Protein AF-A0A1F6WV88-F1 (afdb_monomer)

Structure (mmCIF, N/CA/C/O backbone):
data_AF-A0A1F6WV88-F1
#
_entry.id   AF-A0A1F6WV88-F1
#
loop_
_atom_site.group_PDB
_atom_site.id
_atom_site.type_symbol
_atom_site.label_atom_id
_atom_site.label_alt_id
_atom_site.label_comp_id
_atom_site.label_asym_id
_atom_site.label_entity_id
_atom_site.label_seq_id
_atom_site.pdbx_PDB_ins_code
_atom_site.Cartn_x
_atom_site.Cartn_y
_atom_site.Cartn_z
_atom_site.occupancy
_atom_site.B_iso_or_equiv
_atom_site.auth_seq_id
_atom_site.auth_comp_id
_atom_site.auth_asym_id
_atom_site.auth_atom_id
_atom_site.pdbx_PDB_model_num
ATOM 1 N N . MET A 1 1 ? 3.642 -3.185 4.651 1.00 82.06 1 MET A N 1
ATOM 2 C CA . MET A 1 1 ? 3.740 -4.618 4.275 1.00 82.06 1 MET A CA 1
ATOM 3 C C . MET A 1 1 ? 4.088 -4.749 2.795 1.00 82.06 1 MET A C 1
ATOM 5 O O . MET A 1 1 ? 3.456 -4.092 1.975 1.00 82.06 1 MET A O 1
ATOM 9 N N . LYS A 1 2 ? 5.066 -5.592 2.435 1.00 83.88 2 LYS A N 1
ATOM 10 C CA . LYS A 1 2 ? 5.456 -5.834 1.033 1.00 83.88 2 LYS A CA 1
ATOM 11 C C . LYS A 1 2 ? 4.664 -6.993 0.433 1.00 83.88 2 LYS A C 1
ATOM 13 O O . LYS A 1 2 ? 4.700 -8.105 0.963 1.00 83.88 2 LYS A O 1
ATOM 18 N N . ILE A 1 3 ? 3.991 -6.742 -0.682 1.00 83.75 3 ILE A N 1
ATOM 19 C CA . ILE A 1 3 ? 3.232 -7.750 -1.419 1.00 83.75 3 ILE A CA 1
ATOM 20 C C . ILE A 1 3 ? 4.168 -8.453 -2.397 1.00 83.75 3 ILE A C 1
ATOM 22 O O . ILE A 1 3 ? 4.817 -7.815 -3.226 1.00 83.75 3 ILE A O 1
ATOM 26 N N . ARG A 1 4 ? 4.242 -9.780 -2.291 1.00 80.06 4 ARG A N 1
ATOM 27 C CA . ARG A 1 4 ? 5.083 -10.632 -3.143 1.00 80.06 4 ARG A CA 1
ATOM 28 C C . ARG A 1 4 ? 4.276 -11.609 -3.995 1.00 80.06 4 ARG A C 1
ATOM 30 O O . ARG A 1 4 ? 4.839 -12.209 -4.903 1.00 80.06 4 ARG A O 1
ATOM 37 N N . SER A 1 5 ? 2.982 -11.780 -3.725 1.00 81.19 5 SER A N 1
ATOM 38 C CA . SER A 1 5 ? 2.126 -12.702 -4.474 1.00 81.19 5 SER A CA 1
ATOM 39 C C . SER A 1 5 ? 0.676 -12.226 -4.560 1.00 81.19 5 SER A C 1
ATOM 41 O O . SER A 1 5 ? 0.201 -11.444 -3.735 1.00 81.19 5 SER A O 1
ATOM 43 N N . ALA A 1 6 ? -0.050 -12.745 -5.553 1.00 77.06 6 ALA A N 1
ATOM 44 C CA . ALA A 1 6 ? -1.472 -12.463 -5.735 1.00 77.06 6 ALA A CA 1
ATOM 45 C C . ALA A 1 6 ? -2.339 -12.963 -4.564 1.00 77.06 6 ALA A C 1
ATOM 47 O O . ALA A 1 6 ? -3.354 -12.347 -4.263 1.00 77.06 6 ALA A O 1
ATOM 48 N N . VAL A 1 7 ? -1.916 -14.026 -3.869 1.00 83.19 7 VAL A N 1
ATOM 49 C CA . VAL A 1 7 ? -2.608 -14.557 -2.679 1.00 83.19 7 VAL A CA 1
ATOM 50 C C . VAL A 1 7 ? -2.610 -13.532 -1.540 1.00 83.19 7 VAL A C 1
ATOM 52 O O . VAL A 1 7 ? -3.622 -13.360 -0.868 1.00 83.19 7 VAL A O 1
ATOM 55 N N . GLN A 1 8 ? -1.511 -12.789 -1.358 1.00 82.88 8 GLN A N 1
ATOM 56 C CA . GLN A 1 8 ? -1.454 -11.720 -0.356 1.00 82.88 8 GLN A CA 1
ATOM 57 C C . GLN A 1 8 ? -2.370 -10.537 -0.704 1.00 82.88 8 GLN A C 1
ATOM 59 O O . GLN A 1 8 ? -2.865 -9.881 0.207 1.00 82.88 8 GLN A O 1
ATOM 64 N N . LEU A 1 9 ? -2.602 -10.265 -1.996 1.00 82.75 9 LEU A N 1
ATOM 65 C CA . LEU A 1 9 ? -3.555 -9.235 -2.436 1.00 82.75 9 LEU A CA 1
ATOM 66 C C . LEU A 1 9 ? -5.005 -9.653 -2.214 1.00 82.75 9 LEU A C 1
ATOM 68 O O . LEU A 1 9 ? -5.818 -8.816 -1.841 1.00 82.75 9 LEU A O 1
ATOM 72 N N . ASP A 1 10 ? -5.329 -10.925 -2.437 1.00 82.50 10 ASP A N 1
ATOM 73 C CA . ASP A 1 10 ? -6.688 -11.440 -2.246 1.00 82.50 10 ASP A CA 1
ATOM 74 C C . ASP A 1 10 ? -7.137 -11.297 -0.782 1.00 82.50 10 ASP A C 1
ATOM 76 O O . ASP A 1 10 ? -8.239 -10.834 -0.502 1.00 82.50 10 ASP A O 1
ATOM 80 N N . GLY A 1 11 ? -6.222 -11.535 0.165 1.00 82.81 11 GLY A N 1
ATOM 81 C CA . GLY A 1 11 ? -6.455 -11.277 1.591 1.00 82.81 11 GLY A CA 1
ATOM 82 C C . GLY A 1 11 ? -6.674 -9.800 1.960 1.00 82.81 11 GLY A C 1
ATOM 83 O O . GLY A 1 11 ? -7.045 -9.505 3.094 1.00 82.81 11 GLY A O 1
ATOM 84 N N . LEU A 1 12 ? -6.455 -8.867 1.027 1.00 81.75 12 LEU A N 1
ATOM 85 C CA . LEU A 1 12 ? -6.667 -7.425 1.198 1.00 81.75 12 LEU A CA 1
ATOM 86 C C . LEU A 1 12 ? -7.898 -6.909 0.440 1.00 81.75 12 LEU A C 1
ATOM 88 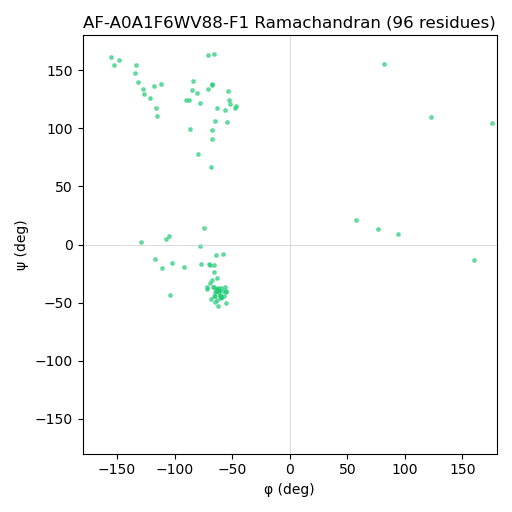O O . LEU A 1 12 ? -8.149 -5.704 0.449 1.00 81.75 12 LEU A O 1
ATOM 92 N N . LEU A 1 13 ? -8.681 -7.787 -0.195 1.00 84.31 13 LEU A N 1
ATOM 93 C CA . LEU A 1 13 ? -9.807 -7.404 -1.051 1.00 84.31 13 LEU A CA 1
ATOM 94 C C . LEU A 1 13 ? -10.873 -6.585 -0.310 1.00 84.31 13 LEU A C 1
ATOM 96 O O . LEU A 1 13 ? -11.369 -5.602 -0.854 1.00 84.31 13 LEU A O 1
ATOM 100 N N . ALA A 1 14 ? -11.137 -6.910 0.957 1.00 82.31 14 ALA A N 1
ATOM 101 C CA . ALA A 1 14 ? -12.045 -6.147 1.820 1.00 82.31 14 ALA A CA 1
ATOM 102 C C . ALA A 1 14 ? -11.555 -4.720 2.141 1.00 82.31 14 ALA A C 1
ATOM 104 O O . ALA A 1 14 ? -12.334 -3.891 2.596 1.00 82.31 14 ALA A O 1
ATOM 105 N N . LEU A 1 15 ? -10.264 -4.451 1.942 1.00 80.88 15 LEU A N 1
ATOM 106 C CA . LEU A 1 15 ? -9.590 -3.218 2.346 1.00 80.88 15 LEU A CA 1
ATOM 107 C C . LEU A 1 15 ? -9.332 -2.294 1.158 1.00 80.88 15 LEU A C 1
ATOM 109 O O . LEU A 1 15 ? -9.536 -1.089 1.258 1.00 80.88 15 LEU A O 1
ATOM 113 N N . ILE A 1 16 ? -8.879 -2.861 0.037 1.00 81.62 16 ILE A N 1
ATOM 114 C CA . ILE A 1 16 ? -8.510 -2.080 -1.146 1.00 81.62 16 ILE A CA 1
ATOM 115 C C . ILE A 1 16 ? -9.581 -2.118 -2.237 1.00 81.62 16 ILE A C 1
ATOM 117 O O . ILE A 1 16 ? -9.570 -1.259 -3.110 1.00 81.62 16 ILE A O 1
ATOM 121 N N . GLY A 1 17 ? -10.534 -3.052 -2.173 1.00 83.19 17 GLY A N 1
ATOM 122 C CA . GLY A 1 17 ? -11.612 -3.201 -3.149 1.00 83.19 17 GLY A CA 1
ATOM 123 C C . GLY A 1 17 ? -11.204 -3.978 -4.406 1.00 83.19 17 GLY A C 1
ATOM 124 O O . GLY A 1 17 ? -10.035 -4.032 -4.792 1.00 83.19 17 GLY A O 1
ATOM 125 N N . GLU A 1 18 ? -12.190 -4.586 -5.068 1.00 83.00 18 GLU A N 1
ATOM 126 C CA . GLU A 1 18 ? -11.979 -5.544 -6.165 1.00 83.00 18 GLU A CA 1
ATOM 127 C C . GLU A 1 18 ? -11.231 -4.945 -7.368 1.00 83.00 18 GLU A C 1
ATOM 129 O O . GLU A 1 18 ? -10.285 -5.548 -7.881 1.00 83.00 18 GLU A O 1
ATOM 134 N N . GLN A 1 19 ? -11.587 -3.723 -7.780 1.00 81.44 19 GLN A N 1
ATOM 135 C CA . GLN A 1 19 ? -10.939 -3.051 -8.913 1.00 81.44 19 GLN A CA 1
ATOM 136 C C . GLN A 1 19 ? -9.455 -2.766 -8.643 1.00 81.44 19 GLN A C 1
ATOM 138 O O . GLN A 1 19 ? -8.603 -2.982 -9.510 1.00 81.44 19 GLN A O 1
ATOM 143 N N . ASN A 1 20 ? -9.119 -2.362 -7.416 1.00 84.25 20 ASN A N 1
ATOM 144 C CA . ASN A 1 20 ? -7.733 -2.121 -7.028 1.00 84.25 20 ASN A CA 1
ATOM 145 C C . ASN A 1 20 ? -6.953 -3.432 -6.903 1.00 84.25 20 ASN A C 1
ATOM 147 O O . ASN A 1 20 ? -5.794 -3.479 -7.315 1.00 84.25 20 ASN A O 1
ATOM 151 N N . VAL A 1 21 ? -7.574 -4.519 -6.422 1.00 85.25 21 VAL A N 1
ATOM 152 C CA . VAL A 1 21 ? -6.956 -5.858 -6.428 1.00 85.25 21 VAL A CA 1
ATOM 153 C C . VAL A 1 21 ? -6.628 -6.295 -7.854 1.00 85.25 21 VAL A C 1
ATOM 155 O O . VAL A 1 21 ? -5.518 -6.770 -8.101 1.00 85.25 21 VAL A O 1
ATOM 158 N N . ALA A 1 22 ? -7.547 -6.116 -8.806 1.00 85.12 22 ALA A N 1
ATOM 159 C CA . ALA A 1 22 ? -7.306 -6.445 -10.209 1.00 85.12 22 ALA A CA 1
ATOM 160 C C . ALA A 1 22 ? -6.137 -5.629 -10.793 1.00 85.12 22 ALA A C 1
ATOM 162 O O . ALA A 1 22 ? -5.234 -6.200 -11.416 1.00 85.12 22 ALA A O 1
ATOM 163 N N . GLY A 1 23 ? -6.094 -4.322 -10.513 1.00 83.94 23 GLY A N 1
ATOM 164 C CA . GLY A 1 23 ? -4.975 -3.449 -10.880 1.00 83.94 23 GLY A CA 1
ATOM 165 C C . GLY A 1 23 ? -3.644 -3.898 -10.268 1.00 83.94 23 GLY A C 1
ATOM 166 O O . GLY A 1 23 ? -2.643 -4.024 -10.976 1.00 83.94 23 GLY A O 1
ATOM 167 N N . CYS A 1 24 ? -3.637 -4.242 -8.978 1.00 86.12 24 CYS A N 1
ATOM 168 C CA . CYS A 1 24 ? -2.453 -4.740 -8.277 1.00 86.12 24 CYS A CA 1
ATOM 169 C C . CYS A 1 24 ? -1.979 -6.091 -8.832 1.00 86.12 24 CYS A C 1
ATOM 171 O O . CYS A 1 24 ? -0.781 -6.296 -9.015 1.00 86.12 24 CYS A O 1
ATOM 173 N N . LYS A 1 25 ? -2.898 -7.010 -9.158 1.00 85.94 25 LYS A N 1
ATOM 174 C CA . LYS A 1 25 ? -2.566 -8.300 -9.787 1.00 85.94 25 LYS A CA 1
ATOM 175 C C . LYS A 1 25 ? -1.894 -8.096 -11.145 1.00 85.94 25 LYS A C 1
ATOM 177 O O . LYS A 1 25 ? -0.940 -8.809 -11.453 1.00 85.94 25 LYS A O 1
ATOM 182 N N . LYS A 1 26 ? -2.355 -7.126 -11.942 1.00 85.31 26 LYS A N 1
ATOM 183 C CA . LYS A 1 26 ? -1.702 -6.758 -13.207 1.00 85.31 26 LYS A CA 1
ATOM 184 C C . LYS A 1 26 ? -0.304 -6.187 -12.957 1.00 85.31 26 LYS A C 1
ATOM 186 O O . LYS A 1 26 ? 0.657 -6.710 -13.501 1.00 85.31 26 LYS A O 1
ATOM 191 N N . ALA A 1 27 ? -0.174 -5.230 -12.041 1.00 84.94 27 ALA A N 1
ATOM 192 C CA . ALA A 1 27 ? 1.116 -4.656 -11.659 1.00 84.94 27 ALA A CA 1
ATOM 193 C C . ALA A 1 27 ? 2.134 -5.722 -11.192 1.00 84.94 27 ALA A C 1
ATOM 195 O O . ALA A 1 27 ? 3.294 -5.680 -11.595 1.00 84.94 27 ALA A O 1
ATOM 196 N N . LEU A 1 28 ? 1.715 -6.731 -10.419 1.00 84.12 28 LEU A N 1
ATOM 197 C CA . LEU A 1 28 ? 2.600 -7.841 -10.042 1.00 84.12 28 LEU A CA 1
ATOM 198 C C . LEU A 1 28 ? 3.087 -8.657 -11.252 1.00 84.12 28 LEU A C 1
ATOM 200 O O . LEU A 1 28 ? 4.244 -9.079 -11.263 1.00 84.12 28 LEU A O 1
ATOM 204 N N . LYS A 1 29 ? 2.242 -8.873 -12.274 1.00 85.00 29 LYS A N 1
ATOM 205 C CA . LYS A 1 29 ? 2.651 -9.544 -13.526 1.00 85.00 29 LYS A CA 1
ATOM 206 C C . LYS A 1 29 ? 3.713 -8.734 -14.269 1.00 85.00 29 LYS A C 1
ATOM 208 O O . LYS A 1 29 ? 4.686 -9.311 -14.745 1.00 85.00 29 LYS A O 1
ATOM 213 N N . ASP A 1 30 ? 3.581 -7.411 -14.268 1.00 83.94 30 ASP A N 1
ATOM 214 C CA . ASP A 1 30 ? 4.563 -6.455 -14.797 1.00 83.94 30 ASP A CA 1
ATOM 215 C C . ASP A 1 30 ? 5.805 -6.280 -13.889 1.00 83.94 30 ASP A C 1
ATOM 217 O O . ASP A 1 30 ? 6.582 -5.339 -14.049 1.00 83.94 30 ASP A O 1
ATOM 221 N N . ARG A 1 31 ? 6.014 -7.182 -12.915 1.00 83.69 31 ARG A N 1
ATOM 222 C CA . ARG A 1 31 ? 7.125 -7.172 -11.942 1.00 83.69 31 ARG A CA 1
ATOM 223 C C . ARG A 1 31 ? 7.213 -5.898 -11.094 1.00 83.69 31 ARG A C 1
ATOM 225 O O . ARG A 1 31 ? 8.265 -5.609 -10.523 1.00 83.69 31 ARG A O 1
ATOM 232 N N . VAL A 1 32 ? 6.120 -5.150 -10.968 1.00 86.50 32 VAL A N 1
ATOM 233 C CA . VAL A 1 32 ? 6.041 -3.960 -10.115 1.00 86.50 32 VAL A CA 1
ATOM 234 C C . VAL A 1 32 ? 6.053 -4.384 -8.651 1.00 86.50 32 VAL A C 1
ATOM 236 O O . VAL A 1 32 ? 5.337 -5.298 -8.241 1.00 86.50 32 VAL A O 1
ATOM 239 N N . ARG A 1 33 ? 6.866 -3.706 -7.841 1.00 85.81 33 ARG A N 1
ATOM 240 C CA . ARG A 1 33 ? 6.882 -3.883 -6.390 1.00 85.81 33 ARG A CA 1
ATOM 241 C C . ARG A 1 33 ? 5.739 -3.082 -5.781 1.00 85.81 33 ARG A C 1
ATOM 243 O O . ARG A 1 33 ? 5.591 -1.898 -6.080 1.00 85.81 33 ARG A O 1
ATOM 250 N N . ILE A 1 34 ? 4.954 -3.735 -4.930 1.00 89.00 34 ILE A N 1
ATOM 251 C CA . ILE A 1 34 ? 3.778 -3.138 -4.300 1.00 89.00 34 ILE A CA 1
ATOM 252 C C . ILE A 1 34 ? 3.951 -3.190 -2.786 1.00 89.00 34 ILE A C 1
ATOM 254 O O . ILE A 1 34 ? 4.169 -4.260 -2.206 1.00 89.00 34 ILE A O 1
ATOM 258 N N . TRP A 1 35 ? 3.823 -2.034 -2.146 1.00 91.19 35 TRP A N 1
ATOM 259 C CA . TRP A 1 35 ? 3.723 -1.919 -0.698 1.00 91.19 35 TRP A CA 1
ATOM 260 C C . TRP A 1 35 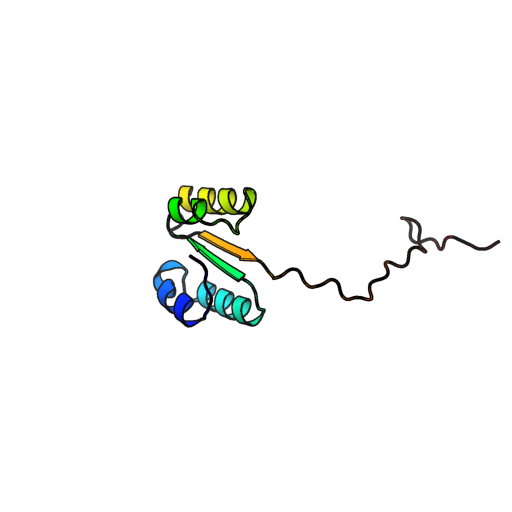? 2.325 -1.454 -0.328 1.00 91.19 35 TRP A C 1
ATOM 262 O O . TRP A 1 35 ? 1.778 -0.565 -0.972 1.00 91.19 35 TRP A O 1
ATOM 272 N N . VAL A 1 36 ? 1.765 -2.059 0.714 1.00 90.62 36 VAL A N 1
ATOM 273 C CA . VAL A 1 36 ? 0.461 -1.705 1.274 1.00 90.62 36 VAL A CA 1
ATOM 274 C C . VAL A 1 36 ? 0.626 -1.482 2.770 1.00 90.62 36 VAL A C 1
ATOM 276 O O . VAL A 1 36 ? 1.271 -2.280 3.462 1.00 90.62 36 VAL A O 1
ATOM 279 N N . PHE A 1 37 ? 0.046 -0.399 3.266 1.00 91.56 37 PHE A N 1
ATOM 280 C CA . PHE A 1 37 ? 0.118 0.038 4.652 1.00 91.56 37 PHE A CA 1
ATOM 281 C C . PHE A 1 37 ? -1.276 0.370 5.155 1.00 91.56 37 PHE A C 1
ATOM 283 O O . PHE A 1 37 ? -2.070 0.970 4.437 1.00 91.56 37 PHE A O 1
ATOM 290 N N . ARG A 1 38 ? -1.565 -0.014 6.398 1.00 90.12 38 ARG A N 1
ATOM 291 C CA . ARG A 1 38 ? -2.831 0.303 7.074 1.00 90.12 38 ARG A CA 1
ATOM 292 C C . ARG A 1 38 ? -2.635 1.297 8.209 1.00 90.12 38 ARG A C 1
ATOM 294 O O . ARG A 1 38 ? -3.591 1.909 8.666 1.00 90.12 38 ARG A O 1
ATOM 301 N N . LYS A 1 39 ? -1.404 1.416 8.707 1.00 90.94 39 LYS A N 1
ATOM 302 C CA . LYS A 1 39 ? -1.040 2.303 9.811 1.00 90.94 39 LYS A CA 1
ATOM 303 C C . LYS A 1 39 ? 0.232 3.061 9.480 1.00 90.94 39 LYS A C 1
ATOM 305 O O . LYS A 1 39 ? 1.142 2.512 8.864 1.00 90.94 39 LYS A O 1
ATOM 310 N N . GLU A 1 40 ? 0.321 4.284 9.982 1.00 90.44 40 GLU A N 1
ATOM 311 C CA . GLU A 1 40 ? 1.496 5.145 9.835 1.00 90.44 40 GLU A CA 1
ATOM 312 C C . GLU A 1 40 ? 2.782 4.470 10.344 1.00 90.44 40 GLU A C 1
ATOM 314 O O . GLU A 1 40 ? 3.822 4.510 9.690 1.00 90.44 40 GLU A O 1
ATOM 319 N N . ALA A 1 41 ? 2.694 3.747 11.465 1.00 90.31 41 ALA A N 1
ATOM 320 C CA . ALA A 1 41 ? 3.817 2.992 12.016 1.00 90.31 41 ALA A CA 1
ATOM 321 C C . ALA A 1 41 ? 4.404 1.976 11.015 1.00 90.31 41 ALA A C 1
ATOM 323 O O . ALA A 1 41 ? 5.620 1.810 10.953 1.00 90.31 41 ALA A O 1
ATOM 324 N N . GLU A 1 42 ? 3.565 1.338 10.186 1.00 90.38 42 GLU A N 1
ATOM 325 C CA . GLU A 1 42 ? 4.040 0.400 9.161 1.00 90.38 42 GLU A CA 1
ATOM 326 C C . GLU A 1 42 ? 4.803 1.113 8.037 1.00 90.38 42 GLU A C 1
ATOM 328 O O . GLU A 1 42 ? 5.736 0.538 7.478 1.00 90.38 42 GLU A O 1
ATOM 333 N N . VAL A 1 43 ? 4.417 2.351 7.711 1.00 90.56 43 VAL A N 1
ATOM 334 C CA . VAL A 1 43 ? 5.099 3.191 6.715 1.00 90.56 43 VAL A CA 1
ATOM 335 C C . VAL A 1 43 ? 6.477 3.601 7.236 1.00 90.56 43 VAL A C 1
ATOM 337 O O . VAL A 1 43 ? 7.483 3.464 6.539 1.00 90.56 43 VAL A O 1
ATOM 340 N N . ASN A 1 44 ? 6.543 4.057 8.489 1.00 87.69 44 ASN A N 1
ATOM 341 C CA . ASN A 1 44 ? 7.781 4.542 9.095 1.00 87.69 44 ASN A CA 1
ATOM 342 C C . ASN A 1 44 ? 8.822 3.431 9.290 1.00 87.69 44 ASN A C 1
ATOM 344 O O . ASN A 1 44 ? 10.013 3.671 9.066 1.00 87.69 44 ASN A O 1
ATOM 348 N N . SER A 1 45 ? 8.385 2.211 9.625 1.00 88.06 45 SER A N 1
ATOM 349 C CA . SER A 1 45 ? 9.267 1.043 9.745 1.00 88.06 45 SER A CA 1
ATOM 350 C C . SER A 1 45 ? 9.823 0.528 8.411 1.00 88.06 45 SER A C 1
ATOM 352 O O . SER A 1 45 ? 10.802 -0.220 8.421 1.00 88.06 45 SER A O 1
ATOM 354 N N . GLU A 1 46 ? 9.250 0.907 7.265 1.00 88.19 46 GLU A N 1
ATOM 355 C CA . GLU A 1 46 ? 9.717 0.437 5.958 1.00 88.19 46 GLU A CA 1
ATOM 356 C C . GLU A 1 46 ? 10.987 1.181 5.528 1.00 88.19 46 GLU A C 1
ATOM 358 O O . GLU A 1 46 ? 11.003 2.406 5.430 1.00 88.19 46 GLU A O 1
ATOM 363 N N . ARG A 1 47 ? 12.085 0.464 5.269 1.00 86.00 47 ARG A N 1
ATOM 364 C CA . ARG A 1 47 ? 13.382 1.089 4.933 1.00 86.00 47 ARG A CA 1
ATOM 365 C C . ARG A 1 47 ? 13.588 1.263 3.429 1.00 86.00 47 ARG A C 1
ATOM 367 O O . ARG A 1 47 ? 14.422 2.068 3.036 1.00 86.00 47 ARG A O 1
ATOM 374 N N . GLU A 1 48 ? 12.845 0.524 2.601 1.00 87.69 48 GLU A N 1
ATOM 375 C CA . GLU A 1 48 ? 12.956 0.590 1.133 1.00 87.69 48 GLU A CA 1
ATOM 376 C C . GLU A 1 48 ? 12.273 1.830 0.516 1.00 87.69 48 GLU A C 1
ATOM 378 O O . GLU A 1 48 ? 12.534 2.159 -0.648 1.00 87.69 48 GLU A O 1
ATOM 383 N N . LEU A 1 49 ? 11.390 2.499 1.266 1.00 86.69 49 LEU A N 1
ATOM 384 C CA . LEU A 1 49 ? 10.689 3.704 0.819 1.00 86.69 49 LEU A CA 1
ATOM 385 C C . LEU A 1 49 ? 11.526 4.966 1.027 1.00 86.69 49 LEU A C 1
ATOM 387 O O . LEU A 1 49 ? 12.175 5.127 2.065 1.00 86.69 49 LEU A O 1
ATOM 391 N N . THR A 1 50 ? 11.454 5.877 0.061 1.00 90.19 50 THR A N 1
ATOM 392 C CA . THR A 1 50 ? 12.030 7.220 0.165 1.00 90.19 50 THR A CA 1
ATOM 393 C C . THR A 1 50 ? 11.234 8.073 1.154 1.00 90.19 50 THR A C 1
ATOM 395 O O . THR A 1 50 ? 10.099 7.748 1.512 1.00 90.19 50 THR A O 1
ATOM 398 N N . ALA A 1 51 ? 11.819 9.183 1.611 1.00 89.25 51 ALA A N 1
ATOM 399 C CA . ALA A 1 51 ? 11.129 10.115 2.503 1.00 89.25 51 ALA A CA 1
ATOM 400 C C . ALA A 1 51 ? 9.824 10.651 1.880 1.00 89.25 51 ALA A C 1
ATOM 402 O O . ALA A 1 51 ? 8.805 10.712 2.562 1.00 89.25 51 ALA A O 1
ATOM 403 N N . GLU A 1 52 ? 9.834 10.944 0.577 1.00 89.56 52 GLU A N 1
ATOM 404 C CA . GLU A 1 52 ? 8.665 11.435 -0.164 1.00 89.56 52 GLU A CA 1
ATOM 405 C C . GLU A 1 52 ? 7.547 10.388 -0.255 1.00 89.56 52 GLU A C 1
ATOM 407 O O . GLU A 1 52 ? 6.382 10.692 -0.009 1.00 89.56 52 GLU A O 1
ATOM 412 N N . GLU A 1 53 ? 7.881 9.129 -0.554 1.00 90.75 53 GLU A N 1
ATOM 413 C CA . GLU A 1 53 ? 6.892 8.042 -0.605 1.00 90.75 53 GLU A CA 1
ATOM 414 C C . GLU A 1 53 ? 6.291 7.751 0.773 1.00 90.75 53 GLU A C 1
ATOM 416 O O . GLU A 1 53 ? 5.097 7.448 0.885 1.00 90.75 53 GLU A O 1
ATOM 421 N N . LYS A 1 54 ? 7.112 7.846 1.828 1.00 91.81 54 LYS A N 1
ATOM 422 C CA . LYS A 1 54 ? 6.632 7.739 3.206 1.00 91.81 54 LYS A CA 1
ATOM 423 C C . LYS A 1 54 ? 5.659 8.862 3.514 1.00 91.81 54 LYS A C 1
ATOM 425 O O . LYS A 1 54 ? 4.540 8.570 3.921 1.00 91.81 54 LYS A O 1
ATOM 430 N N . GLU A 1 55 ? 6.046 10.112 3.273 1.00 92.31 55 GLU A N 1
ATOM 431 C CA . GLU A 1 55 ? 5.184 11.266 3.525 1.00 92.31 55 GLU A CA 1
ATOM 432 C C . GLU A 1 55 ? 3.863 11.151 2.757 1.00 92.31 55 GLU A C 1
ATOM 434 O O . GLU A 1 55 ? 2.795 11.337 3.342 1.00 92.31 55 GLU A O 1
ATOM 439 N N . PHE A 1 56 ? 3.907 10.750 1.484 1.00 91.88 56 PHE A N 1
ATOM 440 C CA . PHE A 1 56 ? 2.707 10.498 0.690 1.00 91.88 56 PHE A CA 1
ATOM 441 C C . PHE A 1 56 ? 1.773 9.486 1.371 1.00 91.88 56 PHE A C 1
ATOM 443 O O . PHE A 1 56 ? 0.585 9.764 1.548 1.00 91.88 56 PHE A O 1
ATOM 450 N N . CYS A 1 57 ? 2.300 8.333 1.800 1.00 92.25 57 CYS A N 1
ATOM 451 C CA . CYS A 1 57 ? 1.500 7.306 2.469 1.00 92.25 57 CYS A CA 1
ATOM 452 C C . CYS A 1 57 ? 0.944 7.781 3.812 1.00 92.25 57 CYS A C 1
ATOM 454 O O . CYS A 1 57 ? -0.230 7.553 4.101 1.00 92.25 57 CYS A O 1
ATOM 456 N N . VAL A 1 58 ? 1.769 8.450 4.619 1.00 92.75 58 VAL A N 1
ATOM 457 C CA . VAL A 1 58 ? 1.355 9.008 5.910 1.00 92.75 58 VAL A CA 1
ATOM 458 C C . VAL A 1 58 ? 0.221 10.013 5.717 1.00 92.75 58 VAL A C 1
ATOM 460 O O . VAL A 1 58 ? -0.803 9.911 6.386 1.00 92.75 58 VAL A O 1
ATOM 463 N N . ARG A 1 59 ? 0.335 10.923 4.744 1.00 93.50 59 ARG A N 1
ATOM 464 C CA . ARG A 1 59 ? -0.702 11.925 4.450 1.00 93.50 59 ARG A CA 1
ATOM 465 C C . ARG A 1 59 ? -2.019 11.304 3.992 1.00 93.50 59 ARG A C 1
ATOM 467 O O . ARG A 1 59 ? -3.078 11.787 4.394 1.00 93.50 59 ARG A O 1
ATOM 474 N N . ARG A 1 60 ? -1.980 10.241 3.179 1.00 91.56 60 ARG A N 1
ATOM 475 C CA . ARG A 1 60 ? -3.194 9.503 2.781 1.00 91.56 60 ARG A CA 1
ATOM 476 C C . ARG A 1 60 ? -3.879 8.856 3.982 1.00 91.56 60 ARG A C 1
ATOM 478 O O . ARG A 1 60 ? -5.073 9.060 4.179 1.00 91.56 60 ARG A O 1
ATOM 485 N N . LEU A 1 61 ? -3.117 8.166 4.831 1.00 90.62 61 LEU A N 1
ATOM 486 C CA . LEU A 1 61 ? -3.652 7.561 6.055 1.00 90.62 61 LEU A CA 1
ATOM 487 C C . LEU A 1 61 ? -4.211 8.624 7.017 1.00 90.62 61 LEU A C 1
ATOM 489 O O . LEU A 1 61 ? -5.297 8.449 7.564 1.00 90.62 61 LEU A O 1
ATOM 493 N N . ALA A 1 62 ? -3.526 9.760 7.168 1.00 90.44 62 ALA A N 1
ATOM 494 C CA . ALA A 1 62 ? -3.983 10.881 7.989 1.00 90.44 62 ALA A CA 1
ATOM 495 C C . ALA A 1 62 ? -5.257 11.555 7.446 1.00 90.44 62 ALA A C 1
ATOM 497 O O . ALA A 1 62 ? -6.010 12.150 8.212 1.00 90.44 62 ALA A O 1
ATOM 498 N N . SER A 1 63 ? -5.531 11.432 6.142 1.00 91.00 63 SER A N 1
ATOM 499 C CA . SER A 1 63 ? -6.764 11.928 5.510 1.00 91.00 63 SER A CA 1
ATOM 500 C C . SER A 1 63 ? -7.978 11.019 5.753 1.00 91.00 63 SER A C 1
ATOM 502 O O . SER A 1 63 ? -9.074 11.332 5.294 1.00 91.00 63 SER A O 1
ATOM 504 N N . GLY A 1 64 ? -7.800 9.901 6.465 1.00 86.94 64 GLY A N 1
ATOM 505 C CA . GLY A 1 64 ? -8.862 8.943 6.772 1.00 86.94 64 GLY A CA 1
ATOM 506 C C . GLY A 1 64 ? -8.970 7.780 5.785 1.00 86.94 64 GLY A C 1
ATOM 507 O O . GLY A 1 64 ? -9.928 7.011 5.869 1.00 86.94 64 GLY A O 1
ATOM 508 N N . GLU A 1 65 ? -8.015 7.614 4.861 1.00 86.81 65 GLU A N 1
ATOM 509 C CA . GLU A 1 65 ? -7.999 6.430 3.998 1.00 86.81 65 GLU A CA 1
ATOM 510 C C . GLU A 1 65 ? -7.691 5.167 4.817 1.00 86.81 65 GLU A C 1
ATOM 512 O O . GLU A 1 65 ? -6.795 5.146 5.660 1.00 86.81 65 GLU A O 1
ATOM 517 N N . GLN A 1 66 ? -8.422 4.080 4.550 1.00 85.44 66 GLN A N 1
ATOM 518 C CA . GLN A 1 66 ? -8.262 2.810 5.276 1.00 85.44 66 GLN A CA 1
ATOM 519 C C . GLN A 1 66 ? -6.926 2.110 4.975 1.00 85.44 66 GLN A C 1
ATOM 521 O O . GLN A 1 66 ? -6.507 1.211 5.709 1.00 85.44 66 GLN A O 1
ATOM 526 N N . TRP A 1 67 ? -6.267 2.503 3.886 1.00 89.38 67 TRP A N 1
ATOM 527 C CA . TRP A 1 67 ? -4.952 2.027 3.492 1.00 89.38 67 TRP A CA 1
ATOM 528 C C . TRP A 1 67 ? -4.247 3.055 2.604 1.00 89.38 67 TRP A C 1
ATOM 530 O O . TRP A 1 67 ? -4.876 3.913 1.993 1.00 89.38 67 TRP A O 1
ATOM 540 N N . ALA A 1 68 ? -2.931 2.921 2.499 1.00 90.38 68 ALA A N 1
ATOM 541 C CA . ALA A 1 68 ? -2.108 3.608 1.515 1.00 90.38 68 ALA A CA 1
ATOM 542 C C . ALA A 1 68 ? -1.138 2.610 0.879 1.00 90.38 68 ALA A C 1
ATOM 544 O O . ALA A 1 68 ? -0.781 1.599 1.494 1.00 90.38 68 ALA A O 1
ATOM 545 N N .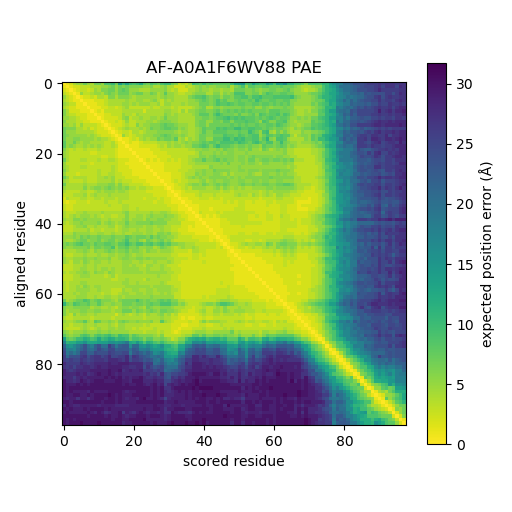 GLY A 1 69 ? -0.694 2.873 -0.347 1.00 89.25 69 GLY A N 1
ATOM 546 C CA . GLY A 1 69 ? 0.245 1.987 -1.018 1.00 89.25 69 GLY A CA 1
ATOM 547 C C . GLY A 1 69 ? 1.134 2.676 -2.036 1.00 89.25 69 GLY A C 1
ATOM 548 O O . GLY A 1 69 ? 0.783 3.712 -2.594 1.00 89.25 69 GLY A O 1
ATOM 549 N N . ILE A 1 70 ? 2.293 2.064 -2.265 1.00 91.25 70 ILE A N 1
ATOM 550 C CA . ILE A 1 70 ? 3.302 2.512 -3.225 1.00 91.25 70 ILE A CA 1
ATOM 551 C C . ILE A 1 70 ? 3.487 1.443 -4.289 1.00 91.25 70 ILE A C 1
ATOM 553 O O . ILE A 1 70 ? 3.608 0.254 -3.983 1.00 91.25 70 ILE A O 1
ATOM 557 N N . PHE A 1 71 ? 3.561 1.895 -5.537 1.00 89.00 71 PHE A N 1
ATOM 558 C CA . PHE A 1 71 ? 3.852 1.077 -6.704 1.00 89.00 71 PHE A CA 1
ATOM 559 C C . PHE A 1 71 ? 5.180 1.539 -7.285 1.00 89.00 71 PHE A C 1
ATOM 561 O O . PHE A 1 71 ? 5.261 2.628 -7.848 1.00 89.00 71 PHE A O 1
ATOM 568 N N . ARG A 1 72 ? 6.220 0.711 -7.177 1.00 84.62 72 ARG A N 1
ATOM 569 C CA . ARG A 1 72 ? 7.517 1.012 -7.784 1.00 84.62 72 ARG A CA 1
ATOM 570 C C . ARG A 1 72 ? 7.830 -0.020 -8.847 1.00 84.62 72 ARG A C 1
ATOM 572 O O . ARG A 1 72 ? 7.968 -1.211 -8.551 1.00 84.62 72 ARG A O 1
ATOM 579 N N . ARG A 1 73 ? 7.951 0.422 -10.097 1.00 79.38 73 ARG A N 1
ATOM 580 C CA . ARG A 1 73 ? 8.537 -0.436 -11.128 1.00 79.38 73 ARG A CA 1
ATOM 581 C C . ARG A 1 73 ? 10.017 -0.623 -10.784 1.00 79.38 73 ARG A C 1
ATOM 583 O O . ARG A 1 73 ? 10.641 0.344 -10.350 1.00 79.38 73 ARG A O 1
ATOM 590 N N . PRO A 1 74 ? 10.588 -1.830 -10.919 1.00 71.12 74 PRO A N 1
ATOM 591 C CA . PRO A 1 74 ? 12.038 -1.937 -10.963 1.00 71.12 74 PRO A CA 1
ATOM 592 C C . PRO A 1 74 ? 12.509 -0.987 -12.065 1.00 71.12 74 PRO A C 1
ATOM 594 O O . PRO A 1 74 ? 11.883 -0.961 -13.129 1.00 71.12 74 PRO A O 1
ATOM 597 N N . GLU A 1 75 ? 13.522 -0.165 -11.781 1.00 62.03 75 GLU A N 1
ATOM 598 C CA . GLU A 1 75 ? 14.121 0.697 -12.798 1.00 62.03 75 GLU A CA 1
ATOM 599 C C . GLU A 1 75 ? 14.365 -0.179 -14.022 1.00 62.03 75 GLU A C 1
ATOM 601 O O . GLU A 1 75 ? 15.035 -1.214 -13.928 1.00 62.03 75 GLU A O 1
ATOM 606 N N . SER A 1 76 ? 13.692 0.156 -15.128 1.00 47.84 76 SER A N 1
ATOM 607 C CA . SER A 1 76 ? 13.977 -0.499 -16.395 1.00 47.84 76 SER A CA 1
ATOM 608 C C . SER A 1 76 ? 15.451 -0.258 -16.603 1.00 47.84 76 SER A C 1
ATOM 610 O O . SER A 1 76 ? 15.882 0.893 -16.644 1.00 47.84 76 SER A O 1
ATOM 612 N N . THR A 1 77 ? 16.223 -1.341 -16.601 1.00 49.97 77 THR A N 1
ATOM 613 C CA . THR A 1 77 ? 17.627 -1.286 -16.972 1.00 49.97 77 THR A CA 1
ATOM 614 C C . THR A 1 77 ? 17.653 -0.466 -18.256 1.00 49.97 77 THR A C 1
ATOM 616 O O . THR A 1 77 ? 16.913 -0.840 -19.172 1.00 49.97 77 THR A O 1
ATOM 619 N N . PRO A 1 78 ? 18.347 0.687 -18.306 1.00 48.59 78 PRO A N 1
ATOM 620 C CA . PRO A 1 78 ? 18.399 1.449 -19.540 1.00 48.59 78 PRO A CA 1
ATOM 621 C C . PRO A 1 78 ? 18.849 0.468 -20.615 1.00 48.59 78 PRO A C 1
ATOM 623 O O . PRO A 1 78 ? 19.836 -0.244 -20.407 1.00 48.59 78 PRO A O 1
ATOM 626 N N . GLU A 1 79 ? 18.069 0.335 -21.689 1.00 48.62 79 GLU A N 1
ATOM 627 C CA . GLU A 1 79 ? 18.443 -0.542 -22.791 1.00 48.62 79 GLU A CA 1
ATOM 628 C C . GLU A 1 79 ? 19.873 -0.152 -23.198 1.00 48.62 79 GLU A C 1
ATOM 630 O O . GLU A 1 79 ? 20.108 1.028 -23.496 1.00 48.62 79 GLU A O 1
ATOM 635 N N . PRO A 1 80 ? 20.857 -1.072 -23.138 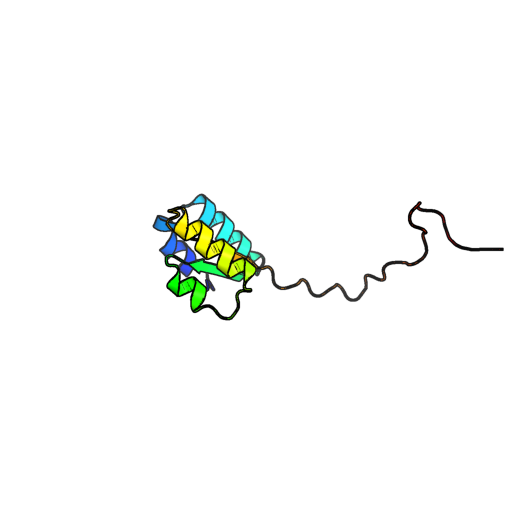1.00 47.38 80 PRO A N 1
ATOM 636 C CA . PRO A 1 80 ? 22.215 -0.767 -23.557 1.00 47.38 80 PRO A CA 1
ATOM 637 C C . PRO A 1 80 ? 22.181 -0.549 -25.071 1.00 47.38 80 PRO A C 1
ATOM 639 O O . PRO A 1 80 ? 22.254 -1.495 -25.848 1.00 47.38 80 PRO A O 1
ATOM 642 N N . GLY A 1 81 ? 21.972 0.699 -25.487 1.00 46.81 81 GLY A N 1
ATOM 643 C CA . GLY A 1 81 ? 21.748 1.031 -26.891 1.00 46.81 81 GLY A CA 1
ATOM 644 C C . GLY A 1 81 ? 21.063 2.366 -27.170 1.00 46.81 81 GLY A C 1
ATOM 645 O O . GLY A 1 81 ? 21.124 2.816 -28.310 1.00 46.81 81 GLY A O 1
ATOM 646 N N . VAL A 1 82 ? 20.465 3.048 -26.182 1.00 44.75 82 VAL A N 1
ATOM 647 C CA . VAL A 1 82 ? 19.981 4.424 -26.404 1.00 44.75 82 VAL A CA 1
ATOM 648 C C . VAL A 1 82 ? 21.160 5.392 -26.309 1.00 44.75 82 VAL A C 1
ATOM 650 O O . VAL A 1 82 ? 21.375 6.074 -25.308 1.00 44.75 82 VAL A O 1
ATOM 653 N N . THR A 1 83 ? 21.956 5.452 -27.374 1.00 49.66 83 THR A N 1
ATOM 654 C CA . THR A 1 83 ? 22.712 6.660 -27.685 1.00 49.66 83 THR A CA 1
ATOM 655 C C . THR A 1 83 ? 21.692 7.749 -28.001 1.00 49.66 83 THR A C 1
ATOM 657 O O . THR A 1 83 ? 21.067 7.744 -29.062 1.00 49.66 83 THR A O 1
ATOM 660 N N . TYR A 1 84 ? 21.507 8.703 -27.084 1.00 49.19 84 TYR A N 1
ATOM 661 C CA . TYR A 1 84 ? 20.970 10.006 -27.465 1.00 49.19 84 TYR A CA 1
ATOM 662 C C . TYR A 1 84 ? 21.885 10.520 -28.576 1.00 49.19 84 TYR A C 1
ATOM 664 O O . TYR A 1 84 ? 23.053 10.821 -28.336 1.00 49.19 84 TYR A O 1
ATOM 672 N N . SER A 1 85 ? 21.403 10.490 -29.818 1.00 43.25 85 SER A N 1
ATOM 673 C CA . SER A 1 85 ? 22.166 10.999 -30.949 1.00 43.25 85 SER A CA 1
ATOM 674 C C . SER A 1 85 ? 22.284 12.510 -30.780 1.00 43.25 85 SER A C 1
ATOM 676 O O . SER A 1 85 ? 21.353 1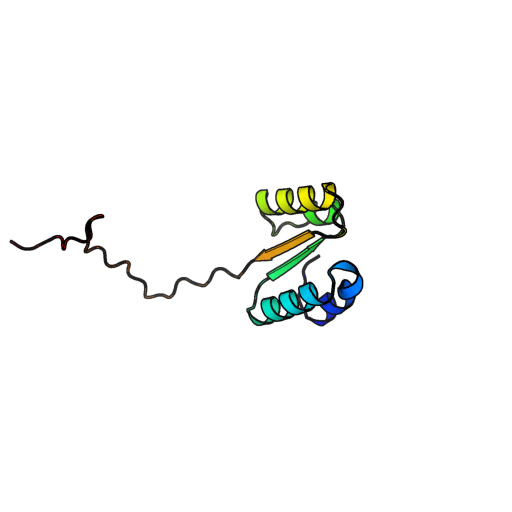3.256 -31.075 1.00 43.25 85 SER A O 1
ATOM 678 N N . SER A 1 86 ? 23.428 12.943 -30.254 1.00 52.00 86 SER A N 1
ATOM 679 C CA . SER A 1 86 ? 23.861 14.333 -30.131 1.00 52.00 86 SER A CA 1
ATOM 680 C C . SER A 1 86 ? 24.150 14.962 -31.504 1.00 52.00 86 SER A C 1
ATOM 682 O O . SER A 1 86 ? 25.303 15.259 -31.796 1.00 52.00 86 SER A O 1
ATOM 684 N N . ASP A 1 87 ? 23.141 15.149 -32.365 1.00 48.53 87 ASP A N 1
ATOM 685 C CA . ASP A 1 87 ? 23.335 15.802 -33.683 1.00 48.53 87 ASP A CA 1
ATOM 686 C C . ASP A 1 87 ? 22.356 16.958 -33.976 1.00 48.53 87 ASP A C 1
ATOM 688 O O . ASP A 1 87 ? 22.377 17.526 -35.064 1.00 48.53 87 ASP A O 1
ATOM 692 N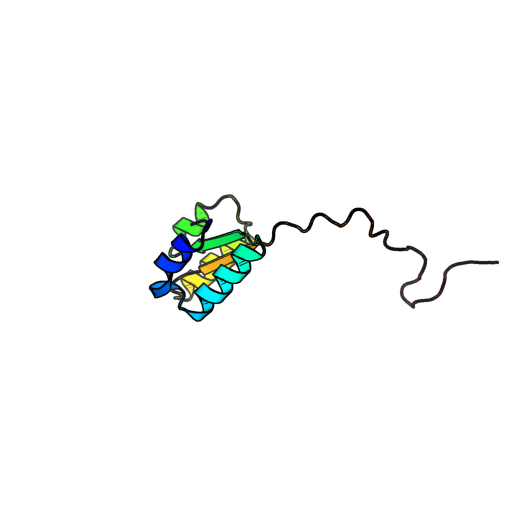 N . HIS A 1 88 ? 21.466 17.314 -33.044 1.00 47.25 88 HIS A N 1
ATOM 693 C CA . HIS A 1 88 ? 20.456 18.356 -33.275 1.00 47.25 88 HIS A CA 1
ATOM 694 C C . HIS A 1 88 ? 20.515 19.420 -32.173 1.00 47.25 88 HIS A C 1
ATOM 696 O O . HIS A 1 88 ? 20.497 19.091 -30.987 1.00 47.25 88 HIS A O 1
ATOM 702 N N . ASP A 1 89 ? 20.581 20.695 -32.569 1.00 54.75 89 ASP A N 1
ATOM 703 C CA . ASP A 1 89 ? 20.352 21.822 -31.653 1.00 54.75 89 ASP A CA 1
ATOM 704 C C . ASP A 1 89 ? 18.883 21.826 -31.177 1.00 54.75 89 ASP A C 1
ATOM 706 O O . ASP A 1 89 ? 18.028 21.193 -31.800 1.00 54.75 89 ASP A O 1
ATOM 710 N N . VAL A 1 90 ? 18.557 22.564 -30.107 1.00 54.31 90 VAL A N 1
ATOM 711 C CA . VAL A 1 90 ? 17.224 22.611 -29.468 1.00 54.31 90 VAL A CA 1
ATOM 712 C C . VAL A 1 90 ? 16.074 23.043 -30.407 1.00 54.31 90 VAL A C 1
ATOM 714 O O . VAL A 1 90 ? 14.906 22.939 -30.042 1.00 54.31 90 VAL A O 1
ATOM 717 N N . HIS A 1 91 ? 16.389 23.480 -31.632 1.00 56.88 91 HIS A N 1
ATOM 718 C CA . HIS A 1 91 ? 15.444 23.833 -32.703 1.00 56.88 91 HIS A CA 1
ATOM 719 C C . HIS A 1 91 ? 15.347 22.784 -33.832 1.00 56.88 91 HIS A C 1
ATOM 721 O O . HIS A 1 91 ? 14.714 23.042 -34.853 1.00 56.88 91 HIS A O 1
ATOM 727 N N . GLY A 1 92 ? 15.975 21.611 -33.695 1.00 53.69 92 GLY A N 1
ATOM 728 C CA . GLY A 1 92 ? 15.915 20.535 -34.693 1.00 53.69 92 GLY A CA 1
ATOM 729 C C . GLY A 1 92 ? 16.791 20.750 -35.935 1.00 53.69 92 GLY A C 1
ATOM 730 O O . GLY A 1 92 ? 16.635 20.033 -36.920 1.00 53.69 92 GLY A O 1
ATOM 731 N N . ASN A 1 93 ? 17.720 21.711 -35.906 1.00 60.94 93 ASN A N 1
ATOM 732 C CA . ASN A 1 93 ? 18.661 21.937 -37.002 1.00 60.94 93 ASN A CA 1
ATOM 733 C C . ASN A 1 93 ? 19.880 21.017 -36.877 1.00 60.94 93 ASN A C 1
ATOM 735 O O . ASN A 1 93 ? 20.498 20.926 -35.814 1.00 60.94 93 ASN A O 1
ATOM 739 N N . ARG A 1 94 ? 20.248 20.384 -37.995 1.00 53.09 94 ARG A N 1
ATOM 740 C CA . ARG A 1 94 ? 21.456 19.563 -38.124 1.00 53.09 94 ARG A CA 1
ATOM 741 C C . ARG A 1 94 ? 22.701 20.426 -37.916 1.00 53.09 94 ARG A C 1
ATOM 743 O O . ARG A 1 94 ? 22.965 21.326 -38.718 1.00 53.09 94 ARG A O 1
ATOM 750 N N . ILE A 1 95 ? 23.485 20.137 -36.879 1.00 56.72 95 ILE A N 1
ATOM 751 C CA . ILE A 1 95 ? 24.740 20.851 -36.623 1.00 56.72 95 ILE A CA 1
ATOM 752 C C . ILE A 1 95 ? 25.868 20.174 -37.417 1.00 56.72 95 ILE A C 1
ATOM 754 O O . ILE A 1 95 ? 26.427 19.171 -36.995 1.00 56.72 95 ILE A O 1
ATOM 758 N N . GLY A 1 96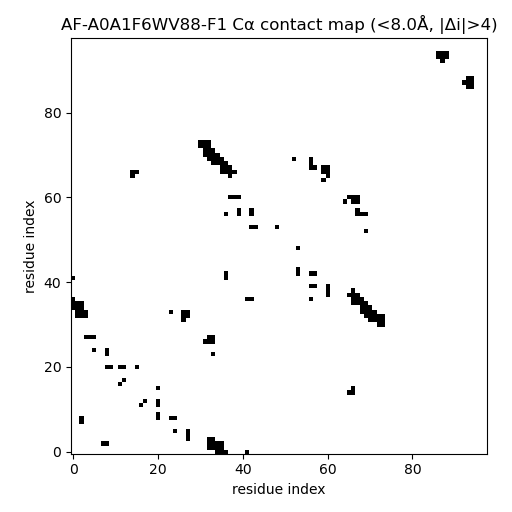 ? 26.229 20.745 -38.572 1.00 48.72 96 GLY A N 1
ATOM 759 C CA . GLY A 1 96 ? 27.534 20.508 -39.206 1.00 48.72 96 GLY A CA 1
ATOM 760 C C . GLY A 1 96 ? 27.516 19.959 -40.636 1.00 48.72 96 GLY A C 1
ATOM 761 O O . GLY A 1 96 ? 27.245 18.784 -40.877 1.00 48.72 96 GLY A O 1
ATOM 762 N N . ARG A 1 97 ? 27.915 20.811 -41.591 1.00 44.25 97 ARG A N 1
ATOM 763 C CA . ARG A 1 97 ? 29.152 20.664 -42.393 1.00 44.25 97 ARG A CA 1
ATOM 764 C C . ARG A 1 97 ? 29.234 21.765 -43.459 1.00 44.25 97 ARG A C 1
ATOM 766 O O . ARG A 1 97 ?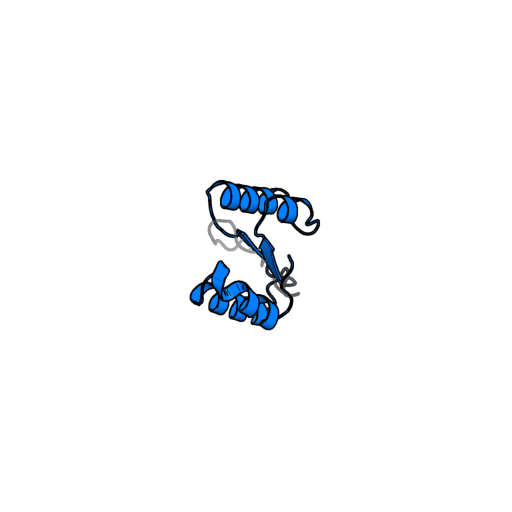 28.601 21.657 -44.507 1.00 44.25 97 ARG A O 1
ATOM 773 N N . ARG A 1 98 ? 30.091 22.755 -43.214 1.00 42.53 98 ARG A N 1
ATOM 774 C CA . ARG A 1 98 ? 31.217 23.127 -44.083 1.00 42.53 98 ARG A CA 1
ATOM 775 C C . ARG A 1 98 ? 32.245 23.885 -43.261 1.0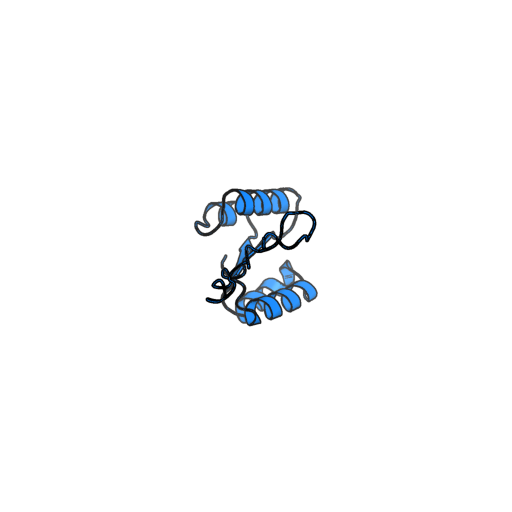0 42.53 98 ARG A C 1
ATOM 777 O O . ARG A 1 98 ? 31.808 24.721 -42.446 1.00 42.53 98 ARG A O 1
#

Sequence (98 aa):
MKIRSAVQLDGLLALIGEQNVAGCKKALKDRVRIWVFRKEAEVNSERELTAEEKEFCVRRLASGEQWAGIFRRPESTPEPGVTYSSDHDVHGNRIGRR

Organism: NCBI:txid1801770

Solvent-accessible surface area (backbone atoms only — not comparable to full-atom values): 6027 Å² total; per-residue (Å²): 79,79,56,87,48,64,70,63,44,60,79,38,33,96,71,65,33,66,71,49,40,54,52,49,49,50,38,48,74,72,60,30,45,39,36,46,29,73,47,60,69,50,44,71,71,43,79,91,58,50,74,67,60,36,52,54,36,41,53,40,39,73,70,67,41,76,48,28,69,50,80,44,66,65,78,72,72,75,66,93,76,75,68,78,77,89,50,57,50,102,83,72,47,76,72,80,89,133

Radius of gyration: 20.19 Å; Cα contacts (8 Å, |Δi|>4): 98; chains: 1; bounding box: 43×38×56 Å

pLDDT: mean 77.69, std 16.11, range [42.53, 93.5]

Secondary structure (DSSP, 8-state):
-EE-SHHHHHTTHHHH-HHHHHHHHHHHHTT-EEEEESSHHHHHT-SSS-HHHHHHHHHHHHTT-S-EEEEEPPP-PPPTT------B-TTS-B----

Mean predicted aligned error: 11.88 Å

Nearest PDB structures (foldseek):
  6wng-assembly1_D  TM=5.171E-01  e=2.927E+00  Elizabethkingia anophelis NUH1

Foldseek 3Di:
DKDQDLVVLVVCCVQQHDVVSVVVNVLVVLVKIKDKAQDLVVLVPDPVDDPVQSVVFNVCVVVVRRMDMDTGRDPPPPPPDPPPPPQADPVRDGPDDD